Protein AF-A0A845YGP5-F1 (afdb_monomer_lite)
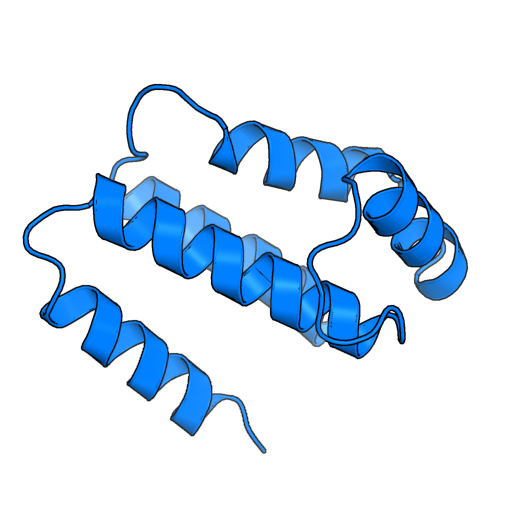
Secondary structure (DSSP, 8-state):
--HHHHHHHHHHHHHH-SSHHHHHHHHHHHHHHHHHHHTT--SS---HHHHHHHHHHHH---HHHHHHHHHHHT-SSPPPHHHHHHHHHHHHHHHTT-

Sequence (98 aa):
NNSEAYISALASVLRQAKSTGFVWEMVAKAERLHLQKALGLGAVLVDEETLVDAWVQQTQRSPTELQQLLKQTRRRSPPGEQDLVNWLEKIQTIRNNY

pLDDT: mean 70.36, std 10.33, range [39.44, 84.0]

Radius of gyration: 13.3 Å; chains: 1; bounding box: 28×26×34 Å

Structure (mmCIF, N/CA/C/O backbone):
data_AF-A0A845YGP5-F1
#
_entry.id   AF-A0A845YGP5-F1
#
loop_
_atom_site.group_PDB
_atom_site.id
_atom_site.type_symbol
_atom_site.label_atom_id
_atom_site.label_alt_id
_atom_site.label_comp_id
_atom_site.label_asym_id
_atom_site.label_entity_id
_atom_site.label_seq_id
_atom_site.pdbx_PDB_ins_code
_atom_site.Cartn_x
_atom_site.Cartn_y
_atom_site.Cartn_z
_atom_site.occupancy
_atom_site.B_iso_or_equiv
_atom_site.auth_seq_id
_atom_site.auth_comp_id
_atom_site.auth_asym_id
_atom_site.auth_atom_id
_atom_site.pdbx_PDB_model_num
ATOM 1 N N . ASN A 1 1 ? 8.973 -14.370 8.026 1.00 39.59 1 ASN A N 1
ATOM 2 C CA . ASN A 1 1 ? 10.037 -14.873 7.131 1.00 39.59 1 ASN A CA 1
ATOM 3 C C . ASN A 1 1 ? 9.513 -15.068 5.696 1.00 39.59 1 ASN A C 1
ATOM 5 O O . ASN A 1 1 ? 9.600 -16.152 5.149 1.00 39.59 1 ASN A O 1
ATOM 9 N N . ASN A 1 2 ? 8.915 -14.017 5.113 1.00 39.44 2 ASN A N 1
ATOM 10 C CA . ASN A 1 2 ? 8.342 -13.993 3.748 1.00 39.44 2 ASN A CA 1
ATOM 11 C C . ASN A 1 2 ? 8.755 -12.720 2.974 1.00 39.44 2 ASN A C 1
ATOM 13 O O . ASN A 1 2 ? 8.290 -12.467 1.866 1.00 39.44 2 ASN A O 1
ATOM 17 N N . SER A 1 3 ? 9.615 -11.898 3.578 1.00 49.34 3 SER A N 1
ATOM 18 C CA . SER A 1 3 ? 9.958 -10.564 3.092 1.00 49.34 3 SER A CA 1
ATOM 19 C C . SER A 1 3 ? 10.975 -10.618 1.950 1.00 49.34 3 SER A C 1
ATOM 21 O O . SER A 1 3 ? 10.863 -9.834 1.018 1.00 49.34 3 SER A O 1
ATOM 23 N N . GLU A 1 4 ? 11.915 -11.572 1.962 1.00 45.94 4 GLU A N 1
ATOM 24 C CA . GLU A 1 4 ? 12.944 -11.703 0.916 1.00 45.94 4 GLU A CA 1
ATOM 25 C C . GLU A 1 4 ? 12.377 -12.179 -0.418 1.00 45.94 4 GLU A C 1
ATOM 27 O O . GLU A 1 4 ? 12.613 -11.536 -1.430 1.00 45.94 4 GLU A O 1
ATOM 32 N N . ALA A 1 5 ? 11.557 -13.235 -0.435 1.00 53.09 5 ALA A N 1
ATOM 33 C CA . ALA A 1 5 ? 10.918 -13.701 -1.668 1.00 53.09 5 ALA A CA 1
ATOM 34 C C . ALA A 1 5 ? 10.028 -12.614 -2.298 1.00 53.09 5 ALA A C 1
ATOM 36 O O . ALA A 1 5 ? 9.989 -12.472 -3.519 1.00 53.09 5 ALA A O 1
ATOM 37 N N . TYR A 1 6 ? 9.359 -11.812 -1.462 1.00 52.91 6 TYR A N 1
ATOM 38 C CA . TYR A 1 6 ? 8.559 -10.674 -1.901 1.00 52.91 6 TYR A CA 1
ATOM 39 C C . TYR A 1 6 ? 9.427 -9.548 -2.476 1.00 52.91 6 TYR A C 1
ATOM 41 O O . TYR A 1 6 ? 9.174 -9.102 -3.591 1.00 52.91 6 TYR A O 1
ATOM 49 N N . ILE A 1 7 ? 10.488 -9.140 -1.769 1.00 53.03 7 ILE A N 1
ATOM 50 C CA . ILE A 1 7 ? 11.438 -8.121 -2.240 1.00 53.03 7 ILE A CA 1
ATOM 51 C C . ILE A 1 7 ? 12.133 -8.586 -3.524 1.00 53.03 7 ILE A C 1
ATOM 53 O O . ILE A 1 7 ? 12.281 -7.797 -4.447 1.00 53.03 7 ILE A O 1
ATOM 57 N N . SER A 1 8 ? 12.500 -9.862 -3.641 1.00 52.16 8 SER A N 1
ATOM 58 C CA . SER A 1 8 ? 13.132 -10.427 -4.838 1.00 52.16 8 SER A CA 1
ATOM 59 C C . SER A 1 8 ? 12.173 -10.540 -6.024 1.00 52.16 8 SER A C 1
ATOM 61 O O . SER A 1 8 ? 12.576 -10.268 -7.157 1.00 52.16 8 SER A O 1
ATOM 63 N N . ALA A 1 9 ? 10.908 -10.903 -5.794 1.00 60.47 9 ALA A N 1
ATOM 64 C CA . ALA A 1 9 ? 9.883 -10.906 -6.836 1.00 60.47 9 ALA A CA 1
ATOM 65 C C . ALA A 1 9 ? 9.587 -9.478 -7.312 1.00 60.47 9 ALA A C 1
ATOM 67 O O . ALA A 1 9 ? 9.555 -9.226 -8.516 1.00 60.47 9 ALA A O 1
ATOM 68 N N . LEU A 1 10 ? 9.474 -8.530 -6.378 1.00 55.00 10 LEU A N 1
ATOM 69 C CA . LEU A 1 10 ? 9.310 -7.114 -6.679 1.00 55.00 10 LEU A CA 1
ATOM 70 C C . LEU A 1 10 ? 10.523 -6.575 -7.444 1.00 55.00 10 LEU A C 1
ATOM 72 O O . LEU A 1 10 ? 10.345 -5.956 -8.483 1.00 55.00 10 LEU A O 1
ATOM 76 N N . ALA A 1 11 ? 11.747 -6.883 -7.000 1.00 58.06 11 ALA A N 1
ATOM 77 C CA . ALA A 1 11 ? 13.008 -6.512 -7.651 1.00 58.06 11 ALA A CA 1
ATOM 78 C C . ALA A 1 11 ? 13.142 -7.110 -9.060 1.00 58.06 11 ALA A C 1
ATOM 80 O O . ALA A 1 11 ? 13.710 -6.489 -9.957 1.00 58.06 11 ALA A O 1
ATOM 81 N N . SER A 1 12 ? 12.592 -8.304 -9.279 1.00 54.38 12 SER A N 1
ATOM 82 C CA . SER A 1 12 ? 12.574 -8.944 -10.597 1.00 54.38 12 SER A CA 1
ATOM 83 C C . SER A 1 12 ? 11.563 -8.279 -11.534 1.00 54.38 12 SER A C 1
ATOM 85 O O . SER A 1 12 ? 11.898 -8.004 -12.684 1.00 54.38 12 SER A O 1
ATOM 87 N N . VAL A 1 13 ? 10.370 -7.927 -11.037 1.00 58.50 13 VAL A N 1
ATOM 88 C CA . VAL A 1 13 ? 9.375 -7.127 -11.779 1.00 58.50 13 VAL A CA 1
ATOM 89 C C . VAL A 1 13 ? 9.922 -5.727 -12.085 1.00 58.50 13 VAL A C 1
ATOM 91 O O . VAL A 1 13 ? 9.807 -5.260 -13.216 1.00 58.50 13 VAL A O 1
ATOM 94 N N . LEU A 1 14 ? 10.599 -5.109 -11.112 1.00 55.09 14 LEU A N 1
ATOM 95 C CA . LEU A 1 14 ? 11.331 -3.844 -11.214 1.00 55.09 14 LEU A CA 1
ATOM 96 C C . LEU A 1 14 ? 12.377 -3.878 -12.339 1.00 55.09 14 LEU A C 1
ATOM 98 O O . LEU A 1 14 ? 12.425 -2.970 -13.162 1.00 55.09 14 LEU A O 1
ATOM 102 N N . ARG A 1 15 ? 13.178 -4.951 -12.416 1.00 55.56 15 ARG A N 1
ATOM 103 C CA . ARG A 1 15 ? 14.201 -5.143 -13.461 1.00 55.56 15 ARG A CA 1
ATOM 104 C C . ARG A 1 15 ? 13.623 -5.387 -14.853 1.00 55.56 15 ARG A C 1
ATOM 106 O O . ARG A 1 15 ? 14.287 -5.098 -15.845 1.00 55.56 15 ARG A O 1
ATOM 113 N N . GLN A 1 16 ? 12.437 -5.984 -14.935 1.00 56.44 16 GLN A N 1
ATOM 114 C CA . GLN A 1 16 ? 11.834 -6.402 -16.202 1.00 56.44 16 GLN A CA 1
ATOM 115 C C . GLN A 1 16 ? 10.952 -5.311 -16.827 1.00 56.44 16 GLN A C 1
ATOM 117 O O . GLN A 1 16 ? 10.763 -5.267 -18.045 1.00 56.44 16 GLN A O 1
ATOM 122 N N . ALA A 1 17 ? 10.461 -4.391 -16.003 1.00 56.66 17 ALA A N 1
ATOM 123 C CA . ALA A 1 17 ? 9.709 -3.215 -16.392 1.00 56.66 17 ALA A CA 1
ATOM 124 C C . ALA A 1 17 ? 10.633 -2.119 -16.954 1.00 56.66 17 ALA A C 1
ATOM 126 O O . ALA A 1 17 ? 11.288 -1.390 -16.219 1.00 56.66 17 ALA A O 1
ATOM 127 N N . LYS A 1 18 ? 10.654 -1.940 -18.278 1.00 58.50 18 LYS A N 1
ATOM 128 C CA . LYS A 1 18 ? 11.474 -0.924 -18.975 1.00 58.50 18 LYS A CA 1
ATOM 129 C C . LYS A 1 18 ? 11.060 0.545 -18.718 1.00 58.50 18 LYS A C 1
ATOM 131 O O . LYS A 1 18 ? 11.501 1.432 -19.443 1.00 58.50 18 LYS A O 1
ATOM 136 N N . SER A 1 19 ? 10.186 0.812 -17.743 1.00 66.62 19 SER A N 1
ATOM 137 C CA . SER A 1 19 ? 9.702 2.153 -17.393 1.00 66.62 19 SER A CA 1
ATOM 138 C C . SER A 1 19 ? 9.350 2.246 -15.906 1.00 66.62 19 SER A C 1
ATOM 140 O O . SER A 1 19 ? 8.590 1.423 -15.390 1.00 66.62 19 SER A O 1
ATOM 142 N N . THR A 1 20 ? 9.848 3.291 -15.243 1.00 64.12 20 THR A N 1
ATOM 143 C CA . THR A 1 20 ? 9.564 3.626 -13.836 1.00 64.12 20 THR A CA 1
ATOM 144 C C . THR A 1 20 ? 8.070 3.810 -13.553 1.00 64.12 20 THR A C 1
ATOM 146 O O . THR A 1 20 ? 7.613 3.484 -12.462 1.00 64.12 20 THR A O 1
ATOM 149 N N . GLY A 1 21 ? 7.280 4.247 -14.540 1.00 65.31 21 GLY A N 1
ATOM 150 C CA . GLY A 1 21 ? 5.821 4.342 -14.417 1.00 65.31 21 GLY A CA 1
ATOM 151 C C . GLY A 1 21 ? 5.126 2.989 -14.331 1.00 65.31 21 GLY A C 1
ATOM 152 O O . GLY A 1 21 ? 4.268 2.785 -13.479 1.00 65.31 21 GLY A O 1
ATOM 153 N N . PHE A 1 22 ? 5.544 2.035 -15.161 1.00 67.94 22 PHE A N 1
ATOM 154 C CA . PHE A 1 22 ? 4.969 0.690 -15.147 1.00 67.94 22 PHE A CA 1
ATOM 155 C C . PHE A 1 22 ? 5.354 -0.077 -13.876 1.00 67.94 22 PHE A C 1
ATOM 157 O O . PHE A 1 22 ? 4.521 -0.746 -13.268 1.00 67.94 22 PHE A O 1
ATOM 164 N N . VAL A 1 23 ? 6.606 0.080 -13.434 1.00 70.88 23 VAL A N 1
ATOM 165 C CA . VAL A 1 23 ? 7.056 -0.370 -12.113 1.00 70.88 23 VAL A CA 1
ATOM 166 C C . VAL A 1 23 ? 6.144 0.167 -11.015 1.00 70.88 23 VAL A C 1
ATOM 168 O O . VAL A 1 23 ? 5.645 -0.602 -10.199 1.00 70.88 23 VAL A O 1
ATOM 171 N N . TRP A 1 24 ? 5.948 1.485 -10.992 1.00 72.94 24 TRP A N 1
ATOM 172 C CA . TRP A 1 24 ? 5.198 2.173 -9.951 1.00 72.94 24 TRP A CA 1
ATOM 173 C C . TRP A 1 24 ? 3.771 1.643 -9.836 1.00 72.94 24 TRP A C 1
ATOM 175 O O . TRP A 1 24 ? 3.332 1.287 -8.744 1.00 72.94 24 TRP A O 1
ATOM 185 N N . GLU A 1 25 ? 3.071 1.510 -10.962 1.00 71.56 25 GLU A N 1
ATOM 186 C CA . GLU A 1 25 ? 1.710 0.973 -10.990 1.00 71.56 25 GLU A CA 1
ATOM 187 C C . GLU A 1 25 ? 1.644 -0.481 -10.505 1.00 71.56 25 GLU A C 1
ATOM 189 O O . GLU A 1 25 ? 0.772 -0.832 -9.705 1.00 71.56 25 GLU A O 1
ATOM 194 N N . MET A 1 26 ? 2.578 -1.328 -10.950 1.00 74.88 26 MET A N 1
ATOM 195 C CA . MET A 1 26 ? 2.635 -2.737 -10.551 1.00 74.88 26 MET A CA 1
ATOM 196 C C . MET A 1 26 ? 2.900 -2.897 -9.053 1.00 74.88 26 MET A C 1
ATOM 198 O O . MET A 1 26 ? 2.216 -3.674 -8.384 1.00 74.88 26 MET A O 1
ATOM 202 N N . VAL A 1 27 ? 3.861 -2.141 -8.523 1.00 75.19 27 VAL A N 1
ATOM 203 C CA . VAL A 1 27 ? 4.221 -2.142 -7.103 1.00 75.19 27 VAL A CA 1
ATOM 204 C C . VAL A 1 27 ? 3.057 -1.605 -6.264 1.00 75.19 27 VAL A C 1
ATOM 206 O O . VAL A 1 27 ? 2.640 -2.259 -5.311 1.00 75.19 27 VAL A O 1
ATOM 209 N N . ALA A 1 28 ? 2.470 -0.466 -6.643 1.00 76.12 28 ALA A N 1
ATOM 210 C CA . ALA A 1 28 ? 1.326 0.122 -5.948 1.00 76.12 28 ALA A CA 1
ATOM 211 C C . ALA A 1 28 ? 0.138 -0.847 -5.869 1.00 76.12 28 ALA A C 1
ATOM 213 O O . ALA A 1 28 ? -0.507 -0.979 -4.826 1.00 76.12 28 ALA A O 1
ATOM 214 N N . LYS A 1 29 ? -0.136 -1.561 -6.966 1.00 77.19 29 LYS A N 1
ATOM 215 C CA . LYS A 1 29 ? -1.197 -2.568 -7.026 1.00 77.19 29 LYS A CA 1
ATOM 216 C C . LYS A 1 29 ? -0.887 -3.783 -6.149 1.00 77.19 29 LYS A C 1
ATOM 218 O O . LYS A 1 29 ? -1.784 -4.268 -5.461 1.00 77.19 29 LYS A O 1
ATOM 223 N N . ALA A 1 30 ? 0.356 -4.266 -6.166 1.00 77.94 30 ALA A N 1
ATOM 224 C CA . ALA A 1 30 ? 0.791 -5.397 -5.352 1.00 77.94 30 ALA A CA 1
ATOM 225 C C . ALA A 1 30 ? 0.716 -5.080 -3.851 1.00 77.94 30 ALA A C 1
ATOM 227 O O . ALA A 1 30 ? 0.152 -5.870 -3.095 1.00 77.94 30 ALA A O 1
ATOM 228 N N . GLU A 1 31 ? 1.196 -3.906 -3.439 1.00 76.44 31 GLU A N 1
ATOM 229 C CA . GLU A 1 31 ? 1.140 -3.457 -2.045 1.00 76.44 31 GLU A CA 1
ATOM 230 C C . GLU A 1 31 ? -0.302 -3.289 -1.565 1.00 76.44 31 GLU A C 1
ATOM 232 O O . GLU A 1 31 ? -0.662 -3.779 -0.495 1.00 76.44 31 GLU A O 1
ATOM 237 N N . ARG A 1 32 ? -1.174 -2.687 -2.384 1.00 77.94 32 ARG A N 1
ATOM 238 C CA . ARG A 1 32 ? -2.602 -2.574 -2.060 1.00 77.94 32 ARG A CA 1
ATOM 239 C C . ARG A 1 32 ? -3.248 -3.943 -1.852 1.00 77.94 32 ARG A C 1
ATOM 241 O O . ARG A 1 32 ? -4.000 -4.127 -0.900 1.00 77.94 32 ARG A O 1
ATOM 248 N N . LEU A 1 33 ? -2.941 -4.908 -2.718 1.00 80.69 33 LEU A N 1
ATOM 249 C CA . LEU A 1 33 ? -3.452 -6.273 -2.603 1.00 80.69 33 LEU A CA 1
ATOM 250 C C . LEU A 1 33 ? -2.918 -6.983 -1.352 1.00 80.69 33 LEU A C 1
ATOM 252 O O . LEU A 1 33 ? -3.638 -7.744 -0.711 1.00 80.69 33 LEU A O 1
ATOM 256 N N . HIS A 1 34 ? -1.650 -6.758 -1.015 1.00 77.00 34 HIS A N 1
ATOM 257 C CA . HIS A 1 34 ? -1.019 -7.348 0.159 1.00 77.00 34 HIS A CA 1
ATOM 258 C C . HIS A 1 34 ? -1.634 -6.805 1.448 1.00 77.00 34 HIS A C 1
ATOM 260 O O . HIS A 1 34 ? -2.044 -7.580 2.308 1.00 77.00 34 HIS A O 1
ATOM 266 N N . LEU A 1 35 ? -1.761 -5.483 1.540 1.00 76.50 35 LEU A N 1
ATOM 267 C CA . LEU A 1 35 ? -2.411 -4.798 2.647 1.00 76.50 35 LEU A CA 1
ATOM 268 C C . LEU A 1 35 ? -3.851 -5.280 2.818 1.00 76.50 35 LEU A C 1
ATOM 270 O O . LEU A 1 35 ? -4.255 -5.656 3.906 1.00 76.50 35 LEU A O 1
ATOM 274 N N . GLN A 1 36 ? -4.608 -5.361 1.729 1.00 80.19 36 GLN A N 1
ATOM 275 C CA . GLN A 1 36 ? -5.971 -5.872 1.755 1.00 80.19 36 GLN A CA 1
ATOM 276 C C . GLN A 1 36 ? -6.054 -7.314 2.281 1.00 80.19 36 GLN A C 1
ATOM 278 O O . GLN A 1 36 ? -6.932 -7.636 3.080 1.00 80.19 36 GLN A O 1
ATOM 283 N N . LYS A 1 37 ? -5.127 -8.185 1.864 1.00 78.94 37 LYS A N 1
ATOM 284 C CA . LYS A 1 37 ? -5.039 -9.550 2.397 1.00 78.94 37 LYS A CA 1
ATOM 285 C C . LYS A 1 37 ? -4.712 -9.558 3.888 1.00 78.94 37 LYS A C 1
ATOM 287 O O . LYS A 1 37 ? -5.324 -10.335 4.612 1.00 78.94 37 LYS A O 1
ATOM 292 N N . ALA A 1 38 ? -3.796 -8.700 4.340 1.00 75.69 38 ALA A N 1
ATOM 293 C CA . ALA A 1 38 ? -3.472 -8.547 5.760 1.00 75.69 38 ALA A CA 1
ATOM 294 C C . ALA A 1 38 ? -4.682 -8.047 6.570 1.00 75.69 38 ALA A C 1
ATOM 296 O O . ALA A 1 38 ? -4.938 -8.540 7.663 1.00 75.69 38 ALA A O 1
ATOM 297 N N . LEU A 1 39 ? -5.489 -7.162 5.978 1.00 77.75 39 LEU A N 1
ATOM 298 C CA . LEU A 1 39 ? -6.746 -6.667 6.542 1.00 77.75 39 LEU A CA 1
ATOM 299 C C . LEU A 1 39 ? -7.904 -7.684 6.466 1.00 77.75 39 LEU A C 1
ATOM 301 O O . LEU A 1 39 ? -9.003 -7.399 6.930 1.00 77.75 39 LEU A O 1
ATOM 305 N N . GLY A 1 40 ? -7.695 -8.872 5.885 1.00 80.44 40 GLY A N 1
ATOM 306 C CA . GLY A 1 40 ? -8.727 -9.910 5.759 1.00 80.44 40 GLY A CA 1
ATOM 307 C C . GLY A 1 40 ? -9.786 -9.639 4.681 1.00 80.44 40 GLY A C 1
ATOM 308 O O . GLY A 1 40 ? -10.749 -10.390 4.562 1.00 80.44 40 GLY A O 1
ATOM 309 N N . LEU A 1 41 ? -9.592 -8.617 3.846 1.00 78.81 41 LEU A N 1
ATOM 310 C CA . LEU A 1 41 ? -10.520 -8.182 2.794 1.00 78.81 41 LEU A CA 1
ATOM 311 C C . LEU A 1 41 ? -10.424 -9.029 1.500 1.00 78.81 41 LEU A C 1
ATOM 313 O O . LEU A 1 41 ? -11.046 -8.723 0.484 1.00 78.81 41 LEU A O 1
ATOM 317 N N . GLY A 1 42 ? -9.637 -10.109 1.513 1.00 76.19 42 GLY A N 1
ATOM 318 C CA . GLY A 1 42 ? -9.525 -11.064 0.407 1.00 76.19 42 GLY A CA 1
ATOM 319 C C . GLY A 1 42 ? -8.549 -10.648 -0.701 1.00 76.19 42 GLY A C 1
ATOM 320 O O . GLY A 1 42 ? -7.673 -9.807 -0.513 1.00 76.19 42 GLY A O 1
ATOM 321 N N . ALA A 1 43 ? -8.663 -11.286 -1.872 1.00 69.19 43 ALA A N 1
ATOM 322 C CA . ALA A 1 43 ? -7.722 -11.142 -2.993 1.00 69.19 43 ALA A CA 1
ATOM 323 C C . ALA A 1 43 ? -8.249 -10.299 -4.172 1.00 69.19 43 ALA A C 1
ATOM 325 O O . ALA A 1 43 ? -7.564 -10.184 -5.186 1.00 69.19 43 ALA A O 1
ATOM 326 N N . VAL A 1 44 ? -9.452 -9.732 -4.067 1.00 75.19 44 VAL A N 1
ATOM 327 C CA . VAL A 1 44 ? -10.048 -8.871 -5.102 1.00 75.19 44 VAL A CA 1
ATOM 328 C C . VAL A 1 44 ? -9.924 -7.432 -4.650 1.00 75.19 44 VAL A C 1
ATOM 330 O O . VAL A 1 44 ? -10.381 -7.134 -3.558 1.00 75.19 44 VAL A O 1
ATOM 333 N N . LEU A 1 45 ? -9.304 -6.563 -5.452 1.00 73.69 45 LEU A N 1
ATOM 334 C CA . LEU A 1 45 ? -9.127 -5.151 -5.103 1.00 73.69 45 LEU A CA 1
ATOM 335 C C . LEU A 1 45 ? -10.474 -4.509 -4.742 1.00 73.69 45 LEU A C 1
ATOM 337 O O . LEU A 1 45 ? -11.299 -4.275 -5.623 1.00 73.69 45 LEU A O 1
ATOM 341 N N . VAL A 1 46 ? -10.662 -4.224 -3.457 1.00 80.12 46 VAL A N 1
ATOM 342 C CA . VAL A 1 46 ? -11.777 -3.442 -2.929 1.00 80.12 46 VAL A CA 1
ATOM 343 C C . VAL A 1 46 ? -11.502 -1.968 -3.161 1.00 80.12 46 VAL A C 1
ATOM 345 O O . VAL A 1 46 ? -10.361 -1.573 -3.413 1.00 80.12 46 VAL A O 1
ATOM 348 N N . ASP A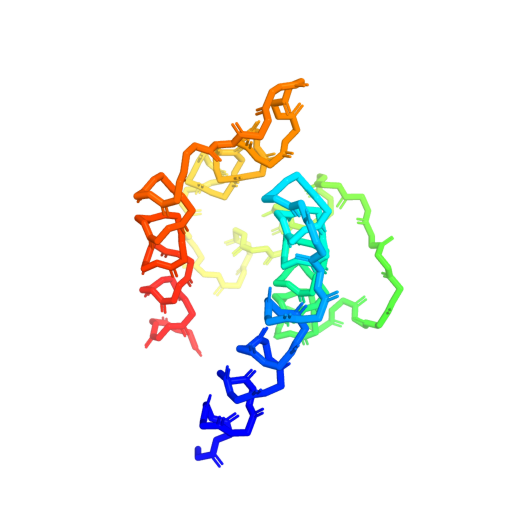 1 47 ? -12.538 -1.148 -3.102 1.00 82.56 47 ASP A N 1
ATOM 349 C CA . ASP A 1 47 ? -12.466 0.304 -3.179 1.00 82.56 47 ASP A CA 1
ATOM 350 C C . ASP A 1 47 ? -11.580 0.911 -2.075 1.00 82.56 47 ASP A C 1
ATOM 352 O O . ASP A 1 47 ? -11.229 0.287 -1.077 1.00 82.56 47 ASP A O 1
ATOM 356 N N . GLU A 1 48 ? -11.122 2.139 -2.314 1.00 79.12 48 GLU A N 1
ATOM 357 C CA . GLU A 1 48 ? -10.198 2.816 -1.396 1.00 79.12 48 GLU A CA 1
ATOM 358 C C . GLU A 1 48 ? -10.847 3.126 -0.046 1.00 79.12 48 GLU A C 1
ATOM 360 O O . GLU A 1 48 ? -10.166 3.063 0.969 1.00 79.12 48 GLU A O 1
ATOM 365 N N . GLU A 1 49 ? -12.145 3.417 -0.038 1.00 79.94 49 GLU A N 1
ATOM 366 C CA . GLU A 1 49 ? -12.904 3.710 1.175 1.00 79.94 49 GLU A CA 1
ATOM 367 C C . GLU A 1 49 ? -12.971 2.470 2.073 1.00 79.94 49 GLU A C 1
ATOM 369 O O . GLU A 1 49 ? -12.493 2.516 3.202 1.00 79.94 49 GLU A O 1
ATOM 374 N N . THR A 1 50 ? -13.366 1.319 1.521 1.00 82.75 50 THR A N 1
ATOM 375 C CA . THR A 1 50 ? -13.358 0.029 2.230 1.00 82.75 50 THR A CA 1
ATOM 376 C C . THR A 1 50 ? -11.967 -0.361 2.742 1.00 82.75 50 THR A C 1
ATOM 378 O O . THR A 1 50 ? -11.828 -0.881 3.850 1.00 82.75 50 THR A O 1
ATOM 381 N N . LEU A 1 51 ? -10.911 -0.110 1.959 1.00 81.94 51 LEU A N 1
ATOM 382 C CA . LEU A 1 51 ? -9.536 -0.390 2.380 1.00 81.94 51 LEU A CA 1
ATOM 383 C C . LEU A 1 51 ? -9.094 0.507 3.547 1.00 81.94 51 LEU A C 1
ATOM 385 O O . LEU A 1 51 ? -8.433 0.034 4.472 1.00 81.94 51 LEU A O 1
ATOM 389 N N . VAL A 1 52 ? -9.440 1.795 3.491 1.00 83.69 52 VAL A N 1
ATOM 390 C CA . VAL A 1 52 ? -9.123 2.776 4.534 1.00 83.69 52 VAL A CA 1
ATOM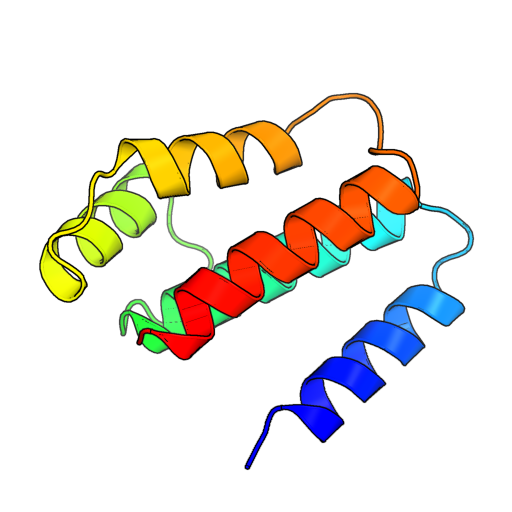 391 C C . VAL A 1 52 ? -9.905 2.478 5.808 1.00 83.69 52 VAL A C 1
ATOM 393 O O . VAL A 1 52 ? -9.309 2.462 6.881 1.00 83.69 52 VAL A O 1
ATOM 396 N N . ASP A 1 53 ? -11.191 2.161 5.706 1.00 83.06 53 ASP A N 1
ATOM 397 C CA . ASP A 1 53 ? -12.020 1.821 6.861 1.00 83.06 53 ASP A CA 1
ATOM 398 C C . ASP A 1 53 ? -11.519 0.559 7.562 1.00 83.06 53 ASP A C 1
ATOM 400 O O . ASP A 1 53 ? -11.334 0.559 8.781 1.00 83.06 53 ASP A O 1
ATOM 404 N N . ALA A 1 54 ? -11.207 -0.495 6.803 1.00 81.75 54 ALA A N 1
ATOM 405 C CA . ALA A 1 54 ? -10.638 -1.716 7.366 1.00 81.75 54 ALA A CA 1
ATOM 406 C C . ALA A 1 54 ? -9.283 -1.458 8.038 1.00 81.75 54 ALA A C 1
ATOM 408 O O . ALA A 1 54 ? -9.023 -1.984 9.120 1.00 81.75 54 ALA A O 1
ATOM 409 N N . TRP A 1 55 ? -8.437 -0.610 7.443 1.00 82.75 55 TRP A N 1
ATOM 410 C CA . TRP A 1 55 ? -7.183 -0.192 8.063 1.00 82.75 55 TRP A CA 1
ATOM 411 C C . TRP A 1 55 ? -7.425 0.526 9.385 1.00 82.75 55 TRP A C 1
ATOM 413 O O . TRP A 1 55 ? -6.775 0.191 10.375 1.00 82.75 55 TRP A O 1
ATOM 423 N N . VAL A 1 56 ? -8.316 1.519 9.428 1.00 84.00 56 VAL A N 1
ATOM 424 C CA . VAL A 1 56 ? -8.604 2.281 10.654 1.00 84.00 56 VAL A CA 1
ATOM 425 C C . VAL A 1 56 ? -9.145 1.356 11.737 1.00 84.00 56 VAL A C 1
ATOM 427 O O . VAL A 1 56 ? -8.716 1.445 12.884 1.00 84.00 56 VAL A O 1
ATOM 430 N N . GLN A 1 57 ? -10.032 0.429 11.379 1.00 80.62 57 GLN A N 1
ATOM 431 C CA . GLN A 1 57 ? -10.582 -0.540 12.324 1.00 80.62 57 GLN A CA 1
ATOM 432 C C . GLN A 1 57 ? -9.517 -1.482 12.897 1.00 80.62 57 GLN A C 1
ATOM 434 O O . GLN A 1 57 ? -9.541 -1.756 14.094 1.00 80.62 57 GLN A O 1
ATOM 439 N N . GLN A 1 58 ? -8.577 -1.958 12.075 1.00 76.38 58 GLN A N 1
ATOM 440 C CA . GLN A 1 58 ? -7.548 -2.908 12.510 1.00 76.38 58 GLN A CA 1
ATOM 441 C C . GLN A 1 58 ? -6.358 -2.253 13.219 1.00 76.38 58 GLN A C 1
ATOM 443 O O . GLN A 1 58 ? -5.845 -2.781 14.201 1.00 76.38 58 GLN A O 1
ATOM 448 N N . THR A 1 59 ? -5.907 -1.100 12.732 1.00 74.88 59 THR A N 1
ATOM 449 C CA . THR A 1 59 ? -4.686 -0.442 13.226 1.00 74.88 59 THR A CA 1
ATOM 450 C C . THR A 1 59 ? -4.965 0.669 14.239 1.00 74.88 59 THR A C 1
ATOM 452 O O . THR A 1 59 ? -4.027 1.148 14.876 1.00 74.88 59 THR A O 1
ATOM 455 N N . GLN A 1 60 ? -6.217 1.138 14.343 1.00 75.75 60 GLN A N 1
ATOM 456 C CA . GLN A 1 60 ? -6.618 2.377 15.032 1.00 75.75 60 GLN A CA 1
ATOM 457 C C . GLN A 1 60 ? -5.812 3.627 14.630 1.00 75.75 60 GLN A C 1
ATOM 459 O O . GLN A 1 60 ? -5.812 4.634 15.339 1.00 75.75 60 GLN A O 1
ATOM 464 N N . ARG A 1 61 ? -5.119 3.588 13.486 1.00 73.75 61 ARG A N 1
ATOM 465 C CA . ARG A 1 61 ? -4.337 4.716 12.973 1.00 73.75 61 ARG A CA 1
ATOM 466 C C . ARG A 1 61 ? -5.194 5.663 12.151 1.00 73.75 61 ARG A C 1
ATOM 468 O O . ARG A 1 61 ? -6.306 5.342 11.739 1.00 73.75 61 ARG A O 1
ATOM 475 N N . SER A 1 62 ? -4.642 6.846 11.899 1.00 77.00 62 SER A N 1
ATOM 476 C CA . SER A 1 62 ? -5.328 7.875 11.131 1.00 77.00 62 SER A CA 1
ATOM 477 C C . SER A 1 62 ? -5.549 7.421 9.678 1.00 77.00 62 SER A C 1
ATOM 479 O O . SER A 1 62 ? -4.574 7.071 9.004 1.00 77.00 62 SER A O 1
ATOM 481 N N . PRO A 1 63 ? -6.787 7.497 9.150 1.00 78.44 63 PRO A N 1
ATOM 482 C CA . PRO A 1 63 ? -7.076 7.195 7.744 1.00 78.44 63 PRO A CA 1
ATOM 483 C C . PRO A 1 63 ? -6.258 8.069 6.787 1.00 78.44 63 PRO A C 1
ATOM 485 O O . PRO A 1 63 ? -5.938 7.660 5.670 1.00 78.44 63 PRO A O 1
ATOM 488 N N . THR A 1 64 ? -5.868 9.260 7.244 1.00 78.31 64 THR A N 1
ATOM 489 C CA . THR A 1 64 ? -5.100 10.237 6.477 1.00 78.31 64 THR A CA 1
ATOM 490 C C . THR A 1 64 ? -3.732 9.703 6.049 1.00 78.31 64 THR A C 1
ATOM 492 O O . THR A 1 64 ? -3.282 10.037 4.955 1.00 78.31 64 THR A O 1
ATOM 495 N N . GLU A 1 65 ? -3.076 8.858 6.856 1.00 76.88 65 GLU A N 1
ATOM 496 C CA . GLU A 1 65 ? -1.767 8.283 6.503 1.00 76.88 65 GLU A CA 1
ATOM 497 C C . GLU A 1 65 ? -1.880 7.364 5.280 1.00 76.88 65 GLU A C 1
ATOM 499 O O . GLU A 1 65 ? -1.143 7.523 4.303 1.00 76.88 65 GLU A O 1
ATOM 504 N N . LEU A 1 66 ? -2.859 6.454 5.289 1.00 78.75 66 LEU A N 1
ATOM 505 C CA . LEU A 1 66 ? -3.111 5.556 4.165 1.00 78.75 66 LEU A CA 1
ATOM 506 C C . LEU A 1 66 ? -3.611 6.326 2.936 1.00 78.75 66 LEU A C 1
ATOM 508 O O . LEU A 1 66 ? -3.109 6.128 1.830 1.00 78.75 66 LEU A O 1
ATOM 512 N N . GLN A 1 67 ? -4.555 7.249 3.117 1.00 81.38 67 GLN A N 1
ATOM 513 C CA . GLN A 1 67 ? -5.083 8.058 2.017 1.00 81.38 67 GLN A CA 1
ATOM 514 C C . GLN A 1 67 ? -3.995 8.894 1.336 1.00 81.38 67 GLN A C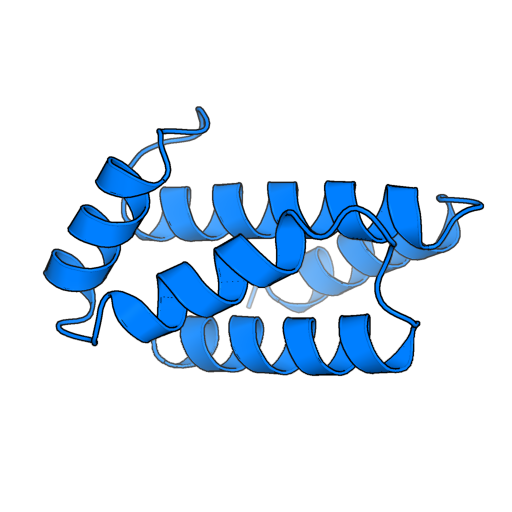 1
ATOM 516 O O . GLN A 1 67 ? -4.009 9.050 0.115 1.00 81.38 67 GLN A O 1
ATOM 521 N N . GLN A 1 68 ? -3.025 9.428 2.084 1.00 80.19 68 GLN A N 1
ATOM 522 C CA . GLN A 1 68 ? -1.896 10.148 1.492 1.00 80.19 68 GLN A CA 1
ATOM 523 C C . GLN A 1 68 ? -1.010 9.231 0.642 1.00 80.19 68 GLN A C 1
ATOM 525 O O . GLN A 1 68 ? -0.616 9.624 -0.459 1.00 80.19 68 GLN A O 1
ATOM 530 N N . LEU A 1 69 ? -0.748 8.006 1.104 1.00 76.19 69 LEU A N 1
ATOM 531 C CA . LEU A 1 69 ? 0.032 7.019 0.354 1.00 76.19 69 LEU A CA 1
ATOM 532 C C . LEU A 1 69 ? -0.693 6.546 -0.912 1.00 76.19 69 LEU A C 1
ATOM 534 O O . LEU A 1 69 ? -0.062 6.419 -1.961 1.00 76.19 69 LEU A O 1
ATOM 538 N N . LEU A 1 70 ? -2.014 6.354 -0.854 1.00 77.56 70 LEU A N 1
ATOM 539 C CA . LEU A 1 70 ? -2.834 5.987 -2.018 1.00 77.56 70 LEU A CA 1
ATOM 540 C C . LEU A 1 70 ? -3.008 7.153 -3.001 1.00 77.56 70 LEU A C 1
ATOM 542 O O . LEU A 1 70 ? -3.029 6.959 -4.214 1.00 77.56 70 LEU A O 1
ATOM 546 N N . LYS A 1 71 ? -3.061 8.397 -2.518 1.00 78.75 71 LYS A N 1
ATOM 547 C CA . LYS A 1 71 ? -3.059 9.579 -3.395 1.00 78.75 71 LYS A CA 1
ATOM 548 C C . LYS A 1 71 ? -1.737 9.754 -4.133 1.00 78.75 71 LYS A C 1
ATOM 550 O O . LYS A 1 71 ? -1.745 10.221 -5.272 1.00 78.75 71 LYS A O 1
ATOM 555 N N . GLN A 1 72 ? -0.612 9.390 -3.518 1.00 73.50 72 GLN A N 1
ATOM 556 C CA . GLN A 1 72 ? 0.690 9.426 -4.185 1.00 73.50 72 GLN A CA 1
ATOM 557 C C . GLN A 1 72 ? 0.734 8.456 -5.369 1.00 73.50 72 GLN A C 1
ATOM 559 O O . GLN A 1 72 ? 1.245 8.834 -6.423 1.00 73.50 72 GLN A O 1
ATOM 564 N N . THR A 1 73 ? 0.125 7.270 -5.251 1.00 67.69 73 THR A N 1
ATOM 565 C CA . THR A 1 73 ? 0.091 6.271 -6.337 1.00 67.69 73 THR A CA 1
ATOM 566 C C . THR A 1 73 ? -0.762 6.675 -7.531 1.00 67.69 73 THR A C 1
ATOM 568 O O . THR A 1 73 ? -0.460 6.266 -8.647 1.00 67.69 73 THR A O 1
ATOM 571 N N . ARG A 1 74 ? -1.742 7.567 -7.343 1.00 69.06 74 ARG A N 1
ATOM 572 C CA . ARG A 1 74 ? -2.587 8.119 -8.419 1.00 69.06 74 ARG A CA 1
ATOM 573 C C . ARG A 1 74 ? -1.980 9.309 -9.173 1.00 69.06 74 ARG A C 1
ATOM 575 O O . ARG A 1 74 ? -2.653 9.885 -10.032 1.00 69.06 74 ARG A O 1
ATOM 582 N N . ARG A 1 75 ? -0.759 9.749 -8.849 1.00 68.06 75 ARG A N 1
ATOM 583 C CA . ARG A 1 75 ? -0.148 10.890 -9.549 1.00 68.06 75 ARG A CA 1
ATOM 584 C C . ARG A 1 75 ? 0.061 10.562 -11.030 1.00 68.06 75 ARG A C 1
ATOM 586 O O . ARG A 1 75 ? 0.555 9.500 -11.383 1.00 68.06 75 ARG A O 1
ATOM 593 N N . ARG A 1 76 ? -0.309 11.519 -11.889 1.00 58.84 76 ARG A N 1
ATOM 594 C CA . ARG A 1 76 ? -0.290 11.407 -13.361 1.00 58.84 76 ARG A CA 1
ATOM 595 C C . ARG A 1 76 ? 1.120 11.250 -13.946 1.00 58.84 76 ARG A C 1
ATOM 597 O O . ARG A 1 76 ? 1.254 10.821 -15.086 1.00 58.84 76 ARG A O 1
ATOM 604 N N . SER A 1 77 ? 2.140 11.604 -13.167 1.00 64.75 77 SER A N 1
ATOM 605 C CA . SER A 1 77 ? 3.545 11.401 -13.504 1.00 64.75 77 SER A CA 1
ATOM 606 C C . SER A 1 77 ? 4.144 10.370 -12.552 1.00 64.75 77 SER A C 1
ATOM 608 O O . SER A 1 77 ? 3.937 10.506 -11.339 1.00 64.75 77 SER A O 1
ATOM 610 N N . PRO A 1 78 ? 4.899 9.385 -13.069 1.00 62.12 78 PRO A N 1
ATOM 611 C CA . PRO A 1 78 ? 5.653 8.467 -12.236 1.00 62.12 78 PRO A CA 1
ATOM 612 C C . PRO A 1 78 ? 6.554 9.250 -11.279 1.00 62.12 78 PRO A C 1
ATOM 614 O O . PRO A 1 78 ? 7.215 10.196 -11.724 1.00 62.12 78 PRO A O 1
ATOM 617 N N . PRO A 1 79 ? 6.599 8.884 -9.991 1.00 67.38 79 PRO A N 1
ATOM 618 C CA . PRO A 1 79 ? 7.639 9.385 -9.109 1.00 67.38 79 PRO A CA 1
ATOM 619 C C . PRO A 1 79 ? 9.023 9.042 -9.674 1.00 67.38 79 PRO A C 1
ATOM 621 O O . PRO A 1 79 ? 9.195 8.039 -10.377 1.00 67.38 79 PRO A O 1
ATOM 624 N N . GLY A 1 80 ? 10.018 9.875 -9.363 1.00 67.44 80 GLY A N 1
ATOM 625 C CA . GLY A 1 80 ? 11.409 9.512 -9.612 1.00 67.44 80 GLY A CA 1
ATOM 626 C C . GLY A 1 80 ? 11.789 8.253 -8.826 1.00 67.44 80 GLY A C 1
ATOM 627 O O . GLY A 1 80 ? 11.100 7.853 -7.889 1.00 67.44 80 GLY A O 1
ATOM 628 N N . GLU A 1 81 ? 12.911 7.627 -9.172 1.00 67.75 81 GLU A N 1
ATOM 629 C CA . GLU A 1 81 ? 13.379 6.411 -8.491 1.00 67.75 81 GLU A CA 1
ATOM 630 C C . GLU A 1 81 ? 13.526 6.610 -6.971 1.00 67.75 81 GLU A C 1
ATOM 632 O O . GLU A 1 81 ? 13.079 5.777 -6.189 1.00 67.75 81 GLU A O 1
ATOM 637 N N . GLN A 1 82 ? 14.048 7.763 -6.540 1.00 69.25 82 GLN A N 1
ATOM 638 C CA . GLN A 1 82 ? 14.160 8.106 -5.118 1.00 69.25 82 GLN A CA 1
ATOM 639 C C . GLN A 1 82 ? 12.799 8.258 -4.428 1.00 69.25 82 GLN A C 1
ATOM 641 O O . GLN A 1 82 ? 12.630 7.829 -3.290 1.00 69.25 82 GLN A O 1
ATOM 646 N N . ASP A 1 83 ? 11.809 8.832 -5.110 1.00 72.19 83 ASP A N 1
ATOM 647 C CA . ASP A 1 83 ? 10.456 8.975 -4.571 1.00 72.19 83 ASP A CA 1
ATOM 648 C C . ASP A 1 83 ? 9.765 7.609 -4.428 1.00 72.19 83 ASP A C 1
ATOM 650 O O . ASP A 1 83 ? 9.054 7.378 -3.448 1.00 72.19 83 ASP A O 1
ATOM 654 N N . LEU A 1 84 ? 10.006 6.690 -5.372 1.00 70.50 84 LEU A N 1
ATOM 655 C CA . LEU A 1 84 ? 9.550 5.300 -5.294 1.00 70.50 84 LEU A CA 1
ATOM 656 C C . LEU A 1 84 ? 10.177 4.580 -4.091 1.00 70.50 84 LEU A C 1
ATOM 658 O O . LEU A 1 84 ? 9.455 3.91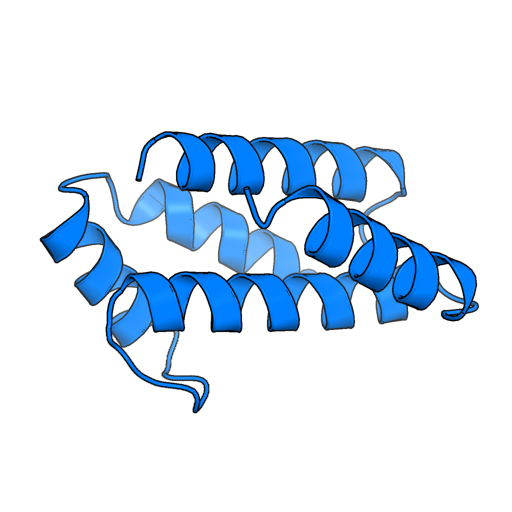8 -3.347 1.00 70.50 84 LEU A O 1
ATOM 662 N N . VAL A 1 85 ? 11.489 4.728 -3.877 1.00 72.25 85 VAL A N 1
ATOM 663 C CA . VAL A 1 85 ? 12.188 4.138 -2.721 1.00 72.25 85 VAL A CA 1
ATOM 664 C C . VAL A 1 85 ? 11.633 4.694 -1.409 1.00 72.25 85 VAL A C 1
ATOM 666 O O . VAL A 1 85 ? 11.224 3.923 -0.546 1.00 72.25 85 VAL A O 1
ATOM 669 N N . ASN A 1 86 ? 11.499 6.016 -1.292 1.00 75.94 86 ASN A N 1
ATOM 670 C CA . ASN A 1 86 ? 10.941 6.659 -0.099 1.00 75.94 86 ASN A CA 1
ATOM 671 C C . ASN A 1 86 ? 9.499 6.204 0.189 1.00 75.94 86 ASN A C 1
ATOM 673 O O . ASN A 1 86 ? 9.091 6.061 1.343 1.00 75.94 86 ASN A O 1
ATOM 677 N N . TRP A 1 87 ? 8.695 5.997 -0.856 1.00 77.50 87 TRP A N 1
ATOM 678 C CA . TRP A 1 87 ? 7.335 5.480 -0.716 1.00 77.50 87 TRP A CA 1
ATOM 679 C C . TRP A 1 87 ? 7.323 4.009 -0.267 1.00 77.50 87 TRP A C 1
ATOM 681 O O . TRP A 1 87 ? 6.549 3.652 0.625 1.00 77.50 87 TRP A O 1
ATOM 691 N N . LEU A 1 88 ? 8.217 3.178 -0.815 1.00 72.25 88 LEU A N 1
ATOM 692 C CA . LEU A 1 88 ? 8.391 1.780 -0.411 1.00 72.25 88 LEU A CA 1
ATOM 693 C C . LEU A 1 88 ? 8.828 1.654 1.055 1.00 72.25 88 LEU A C 1
ATOM 695 O O . LEU A 1 88 ? 8.300 0.825 1.792 1.00 72.25 88 LEU A O 1
ATOM 699 N N . GLU A 1 89 ? 9.741 2.502 1.517 1.00 75.31 89 GLU A N 1
ATOM 700 C CA . GLU A 1 89 ? 10.164 2.508 2.920 1.00 75.31 89 GLU A CA 1
ATOM 701 C C . GLU A 1 89 ? 9.013 2.884 3.862 1.00 75.31 89 GLU A C 1
ATOM 703 O O . GLU A 1 89 ? 8.826 2.260 4.913 1.00 75.31 89 GLU A O 1
ATOM 708 N N . LYS A 1 90 ? 8.179 3.858 3.472 1.00 74.31 90 LYS A N 1
ATOM 709 C CA . LYS A 1 90 ? 6.993 4.251 4.249 1.00 74.31 90 LYS A CA 1
ATOM 710 C C . LYS A 1 90 ? 5.973 3.124 4.347 1.00 74.31 90 LYS A C 1
ATOM 712 O O . LYS A 1 90 ? 5.492 2.842 5.444 1.00 74.31 90 LYS A O 1
ATOM 717 N N . ILE A 1 91 ? 5.660 2.457 3.235 1.00 73.62 91 ILE A N 1
ATOM 718 C CA . ILE A 1 91 ? 4.683 1.361 3.248 1.00 73.62 91 ILE A CA 1
ATOM 719 C C . ILE A 1 91 ? 5.223 0.143 4.005 1.00 73.62 91 ILE A C 1
ATOM 721 O O . ILE A 1 91 ? 4.492 -0.487 4.768 1.00 73.62 91 ILE A O 1
ATOM 725 N N . GLN A 1 92 ? 6.526 -0.130 3.896 1.00 70.62 92 GLN A N 1
ATOM 726 C CA . GLN A 1 92 ? 7.183 -1.176 4.669 1.00 70.62 92 GLN A CA 1
ATOM 727 C C . GLN A 1 92 ? 7.175 -0.868 6.168 1.00 70.62 92 GLN A C 1
ATOM 729 O O . GLN A 1 92 ? 6.936 -1.774 6.958 1.00 70.62 92 GLN A O 1
ATOM 734 N N . THR A 1 93 ? 7.381 0.386 6.569 1.00 74.31 93 THR A N 1
ATOM 735 C CA . THR A 1 93 ? 7.311 0.805 7.980 1.00 74.31 93 THR A CA 1
ATOM 736 C C . THR A 1 93 ? 5.917 0.595 8.561 1.00 74.31 93 THR A C 1
ATOM 738 O O . THR A 1 93 ? 5.772 0.157 9.700 1.00 74.31 93 THR A O 1
ATOM 741 N N . ILE A 1 94 ? 4.877 0.872 7.779 1.00 70.00 94 ILE A N 1
ATOM 742 C CA . ILE A 1 94 ? 3.494 0.610 8.183 1.00 70.00 94 ILE A CA 1
ATOM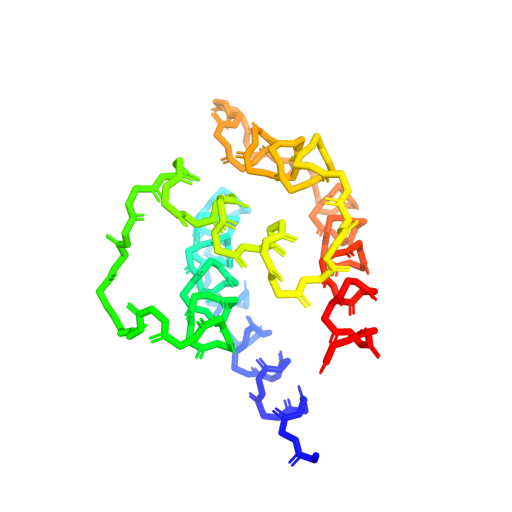 743 C C . ILE A 1 94 ? 3.273 -0.894 8.325 1.00 70.00 94 ILE A C 1
ATOM 745 O O . ILE A 1 94 ? 2.756 -1.335 9.348 1.00 70.00 94 ILE A O 1
ATOM 749 N N . ARG A 1 95 ? 3.727 -1.679 7.343 1.00 69.19 95 ARG A N 1
ATOM 750 C CA . ARG A 1 95 ? 3.605 -3.137 7.362 1.00 69.19 95 ARG A CA 1
ATOM 751 C C . ARG A 1 95 ? 4.370 -3.778 8.513 1.00 69.19 95 ARG A C 1
ATOM 753 O O . ARG A 1 95 ? 3.900 -4.750 9.056 1.00 69.19 95 ARG A O 1
ATOM 760 N N . ASN A 1 96 ? 5.546 -3.277 8.884 1.00 66.31 96 ASN A N 1
ATOM 761 C CA . ASN A 1 96 ? 6.351 -3.884 9.950 1.00 66.31 96 ASN A CA 1
ATOM 762 C C . ASN A 1 96 ? 5.796 -3.601 11.357 1.00 66.31 96 ASN A C 1
ATOM 764 O O . ASN A 1 96 ? 6.269 -4.183 12.328 1.00 66.31 96 ASN A O 1
ATOM 768 N N . ASN A 1 97 ? 4.828 -2.687 11.459 1.00 59.03 97 ASN A N 1
ATOM 769 C CA . ASN A 1 97 ? 4.100 -2.371 12.682 1.00 59.03 97 ASN A CA 1
ATOM 770 C C . ASN A 1 97 ? 2.721 -3.062 12.737 1.00 59.03 97 ASN A C 1
ATOM 772 O O . ASN A 1 97 ? 1.888 -2.663 13.554 1.00 59.03 97 ASN A O 1
ATOM 776 N N . TYR A 1 98 ? 2.481 -4.048 11.862 1.00 49.91 98 TYR A N 1
ATOM 777 C CA . TYR A 1 98 ? 1.259 -4.843 11.757 1.00 49.91 98 TYR A CA 1
ATOM 778 C C . TYR A 1 98 ? 1.593 -6.318 11.483 1.00 49.91 98 TYR A C 1
ATOM 780 O O . TYR A 1 98 ? 0.895 -7.197 12.027 1.00 49.91 98 TYR A O 1
#

Foldseek 3Di:
DCVVVVVVVLVVVVVVPPDLLVSLLVVLVVLQQVLCVVLVVDRDRDDLVVSLVSCCVVVVDDSVLVVVLNVLSPDPDRDDPVVSVVSVVSSVVVVVSD